Protein AF-A0A531KQ41-F1 (afdb_monomer_lite)

Foldseek 3Di:
DDADPVVLVVLQVQCQVDDPPQKWWKAFPPPRDIAIDGPVDPPGDDAPPCRVVPVGIDINDYCVVVVVPLNVQLVCCVVPVVVCSVVLVVLVVDPPSVVVVVVVCVVVVVDD

Radius of gyration: 18.3 Å; chains: 1; bounding box: 40×27×50 Å

Secondary structure (DSSP, 8-state):
----HHHHHHHHHHHTTSSTTTEEEEEETTT-PEEEEETT-TTSPPPPTTTT-TTTEEEPPPTTTTTTTHHHHHHHHHHH-GGGHHHHHHHTTSSSHHHHHHHHHHHHT---

Structure (mmCIF, N/CA/C/O backbone):
data_AF-A0A531KQ41-F1
#
_entry.id   AF-A0A531KQ41-F1
#
loop_
_atom_site.group_PDB
_atom_site.id
_atom_site.type_symbol
_atom_site.label_atom_id
_atom_site.label_alt_id
_atom_site.label_comp_id
_atom_site.label_asym_id
_atom_site.label_entity_id
_atom_site.label_seq_id
_atom_site.pdbx_PDB_ins_code
_atom_site.Cartn_x
_atom_site.Cartn_y
_atom_site.Cartn_z
_atom_site.occupancy
_atom_site.B_iso_or_equiv
_atom_site.auth_seq_id
_atom_site.auth_comp_id
_atom_site.auth_asym_id
_atom_site.auth_atom_id
_atom_site.pdbx_PDB_model_num
ATOM 1 N N . MET A 1 1 ? -21.306 -6.438 6.475 1.00 71.06 1 MET A N 1
ATOM 2 C CA . MET A 1 1 ? -20.779 -5.075 6.651 1.00 71.06 1 MET A CA 1
ATOM 3 C C . MET A 1 1 ? -20.653 -4.396 5.305 1.00 71.06 1 MET A C 1
ATOM 5 O O . MET A 1 1 ? -20.144 -5.031 4.391 1.00 71.06 1 MET A O 1
ATOM 9 N N . ALA A 1 2 ? -21.099 -3.148 5.188 1.00 84.81 2 ALA A N 1
ATOM 10 C CA . ALA A 1 2 ? -20.737 -2.283 4.071 1.00 84.81 2 ALA A CA 1
ATOM 11 C C . ALA A 1 2 ? -19.758 -1.230 4.599 1.00 84.81 2 ALA A C 1
ATOM 13 O O . ALA A 1 2 ? -20.020 -0.647 5.645 1.00 84.81 2 ALA A O 1
ATOM 14 N N . VAL A 1 3 ? -18.648 -1.025 3.897 1.00 89.44 3 VAL A N 1
ATOM 15 C CA . VAL A 1 3 ? -17.658 0.019 4.192 1.00 89.44 3 VAL A CA 1
ATOM 16 C C . VAL A 1 3 ? -17.568 0.897 2.958 1.00 89.44 3 VAL A C 1
ATOM 18 O O . VAL A 1 3 ? -17.637 0.388 1.833 1.00 89.44 3 VAL A O 1
ATOM 21 N N . ASN A 1 4 ? -17.444 2.208 3.146 1.00 91.06 4 ASN A N 1
ATOM 22 C CA . ASN A 1 4 ? -17.195 3.101 2.029 1.00 91.06 4 ASN A CA 1
ATOM 23 C C . ASN A 1 4 ? -15.786 2.838 1.479 1.00 91.06 4 ASN A C 1
ATOM 25 O O . ASN A 1 4 ? -14.802 2.915 2.208 1.00 91.06 4 ASN A O 1
ATOM 29 N N . PHE A 1 5 ? -15.686 2.519 0.188 1.00 94.50 5 PHE A N 1
ATOM 30 C CA . PHE A 1 5 ? -14.394 2.219 -0.427 1.00 94.50 5 PHE A CA 1
ATOM 31 C C . PHE A 1 5 ? -13.438 3.418 -0.419 1.00 94.50 5 PHE A C 1
ATOM 33 O O . PHE A 1 5 ? -12.247 3.220 -0.227 1.00 94.50 5 PHE A O 1
ATOM 40 N N . SER A 1 6 ? -13.948 4.639 -0.605 1.00 95.94 6 SER A N 1
ATOM 41 C CA . SER A 1 6 ? -13.121 5.850 -0.550 1.00 95.94 6 SER A CA 1
ATOM 42 C C . SER A 1 6 ? -12.506 6.013 0.833 1.00 95.94 6 SER A C 1
ATOM 44 O O . SER A 1 6 ? -11.307 6.185 0.940 1.00 95.94 6 SER A O 1
ATOM 46 N N . GLU A 1 7 ? -13.308 5.857 1.886 1.00 95.75 7 GLU A N 1
ATOM 47 C CA . GLU A 1 7 ? -12.837 5.967 3.271 1.00 95.75 7 GLU A CA 1
ATOM 48 C C . GLU A 1 7 ? -11.810 4.876 3.614 1.00 95.75 7 GLU A C 1
ATOM 50 O O . GLU A 1 7 ? -10.801 5.135 4.262 1.00 95.75 7 GLU A O 1
ATOM 55 N N . LEU A 1 8 ? -12.032 3.651 3.126 1.00 96.06 8 LEU A N 1
ATOM 56 C CA . LEU A 1 8 ? -11.075 2.556 3.277 1.00 96.06 8 LEU A CA 1
ATOM 57 C C . LEU A 1 8 ? -9.761 2.827 2.529 1.00 96.06 8 LEU A C 1
ATOM 59 O O . LEU A 1 8 ? -8.689 2.486 3.027 1.00 96.06 8 LEU A O 1
ATOM 63 N N . LEU A 1 9 ? -9.839 3.418 1.335 1.00 96.25 9 LEU A N 1
ATOM 64 C CA . LEU A 1 9 ? -8.665 3.810 0.562 1.00 96.25 9 LEU A CA 1
ATOM 65 C C . LEU A 1 9 ? -7.899 4.931 1.269 1.00 96.25 9 LEU A C 1
ATOM 67 O O . LEU A 1 9 ? -6.684 4.826 1.399 1.00 96.25 9 LEU A O 1
ATOM 71 N N . ASP A 1 10 ? -8.600 5.934 1.795 1.00 96.12 10 ASP A N 1
ATOM 72 C CA . ASP A 1 10 ? -8.003 7.018 2.575 1.00 96.12 10 ASP A CA 1
ATOM 73 C C . ASP A 1 10 ? -7.261 6.454 3.804 1.00 96.12 10 ASP A C 1
ATOM 75 O O . ASP A 1 10 ? -6.147 6.876 4.112 1.00 96.12 10 ASP A O 1
ATOM 79 N N . ALA A 1 11 ? -7.830 5.439 4.468 1.00 95.81 11 ALA A N 1
ATOM 80 C CA . ALA A 1 11 ? -7.199 4.761 5.604 1.00 95.81 11 ALA A CA 1
ATOM 81 C C . ALA A 1 11 ? -5.922 4.027 5.204 1.00 95.81 11 ALA A C 1
ATOM 83 O O . ALA A 1 11 ? -4.894 4.124 5.876 1.00 95.81 11 ALA A O 1
ATOM 84 N N . PHE A 1 12 ? -5.965 3.332 4.070 1.00 96.12 12 PHE A N 1
ATOM 85 C CA . PHE A 1 12 ? -4.791 2.681 3.511 1.00 96.12 12 PHE A CA 1
ATOM 86 C C . PHE A 1 12 ? -3.699 3.696 3.139 1.00 96.12 12 PHE A C 1
ATOM 88 O O . PHE A 1 12 ? -2.524 3.482 3.443 1.00 96.12 12 PHE A O 1
ATOM 95 N N . GLU A 1 13 ? -4.053 4.814 2.503 1.00 95.44 13 GLU A N 1
ATOM 96 C CA . GLU A 1 13 ? -3.104 5.874 2.150 1.00 95.44 13 GLU A CA 1
ATOM 97 C C . GLU A 1 13 ? -2.487 6.525 3.392 1.00 95.44 13 GLU A C 1
ATOM 99 O O . GLU A 1 13 ? -1.275 6.755 3.427 1.00 95.44 13 GLU A O 1
ATOM 104 N N . PHE A 1 14 ? -3.286 6.737 4.437 1.00 94.81 14 PHE A N 1
ATOM 105 C CA . PHE A 1 14 ? -2.831 7.262 5.718 1.00 94.81 14 PHE A CA 1
ATOM 106 C C . PHE A 1 14 ? -1.801 6.353 6.397 1.00 94.81 14 PHE A C 1
ATOM 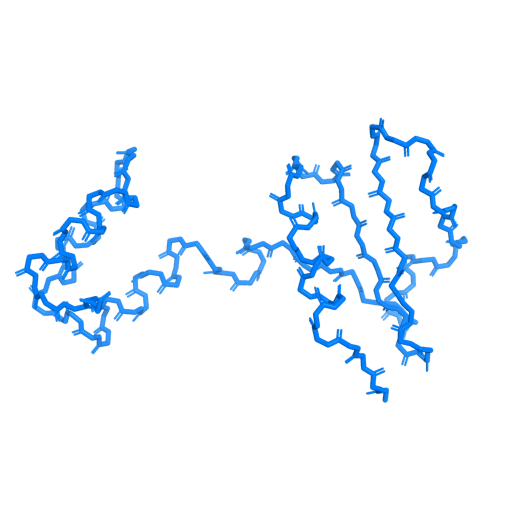108 O O . PHE A 1 14 ? -0.704 6.827 6.710 1.00 94.81 14 PHE A O 1
ATOM 115 N N . VAL A 1 15 ? -2.080 5.050 6.529 1.00 95.00 15 VAL A N 1
ATOM 116 C CA . VAL A 1 15 ? -1.121 4.060 7.065 1.00 95.00 15 VAL A CA 1
ATOM 117 C C . VAL A 1 15 ? 0.190 4.071 6.268 1.00 95.00 15 VAL A C 1
ATOM 119 O O . VAL A 1 15 ? 1.280 3.960 6.822 1.00 95.00 15 VAL A O 1
ATOM 122 N N . ASN A 1 16 ? 0.118 4.281 4.951 1.00 93.56 16 ASN A N 1
ATOM 123 C CA . ASN A 1 16 ? 1.292 4.324 4.074 1.00 93.56 16 ASN A CA 1
ATOM 124 C C . ASN A 1 16 ? 2.044 5.665 4.047 1.00 93.56 16 ASN A C 1
ATOM 126 O O . ASN A 1 16 ? 3.095 5.743 3.394 1.00 93.56 16 ASN A O 1
ATOM 130 N N . SER A 1 17 ? 1.508 6.705 4.691 1.00 92.50 17 SER A N 1
ATOM 131 C CA . SER A 1 17 ? 2.091 8.052 4.717 1.00 92.50 17 SER A CA 1
ATOM 132 C C . SER A 1 17 ? 3.130 8.253 5.826 1.00 92.50 17 SER A C 1
ATOM 134 O O . SER A 1 17 ? 3.929 9.186 5.734 1.00 92.50 17 SER A O 1
ATOM 136 N N . GLY A 1 18 ? 3.154 7.366 6.826 1.00 88.56 18 GLY A N 1
ATOM 137 C CA . GLY A 1 18 ? 4.112 7.367 7.933 1.00 88.56 18 GLY A CA 1
ATOM 138 C C . GLY A 1 18 ? 5.149 6.243 7.849 1.00 88.56 18 GLY A C 1
ATOM 139 O O . GLY A 1 18 ? 5.142 5.404 6.941 1.00 88.56 18 GLY A O 1
ATOM 140 N N . GLY A 1 19 ? 6.069 6.236 8.812 1.00 86.44 19 GLY A N 1
ATOM 141 C CA . GLY A 1 19 ? 6.908 5.084 9.128 1.00 86.44 19 GLY A CA 1
ATOM 142 C C . GLY A 1 19 ? 6.105 3.915 9.712 1.00 86.44 19 GLY A C 1
ATOM 143 O O . GLY A 1 19 ? 4.907 4.007 9.964 1.00 86.44 19 GLY A O 1
ATOM 144 N N . ALA A 1 20 ? 6.771 2.776 9.914 1.00 83.25 20 ALA A N 1
ATOM 145 C CA . ALA A 1 20 ? 6.117 1.591 10.468 1.00 83.25 20 ALA A CA 1
ATOM 146 C C . ALA A 1 20 ? 5.628 1.866 11.901 1.00 83.25 20 ALA A C 1
ATOM 148 O O . ALA A 1 20 ? 6.458 2.143 12.762 1.00 83.25 20 ALA A O 1
ATOM 149 N N . GLY A 1 21 ? 4.316 1.756 12.129 1.00 83.06 21 GLY A N 1
ATOM 150 C CA . GLY A 1 21 ? 3.678 2.032 13.422 1.00 83.06 21 GLY A CA 1
ATOM 151 C C . GLY A 1 21 ? 3.381 3.512 13.691 1.00 83.06 21 GLY A C 1
ATOM 152 O O . GLY A 1 21 ? 2.700 3.810 14.658 1.00 83.06 21 GLY A O 1
ATOM 153 N N . GLU A 1 22 ? 3.829 4.440 12.837 1.00 91.19 22 GLU A N 1
ATOM 154 C CA . GLU A 1 22 ? 3.614 5.878 13.071 1.00 91.19 22 GLU A CA 1
ATOM 155 C C . GLU A 1 22 ? 2.172 6.314 12.780 1.00 91.19 22 GLU A C 1
ATOM 157 O O . GLU A 1 22 ? 1.662 7.240 13.406 1.00 91.19 22 GLU A O 1
ATOM 162 N N . ASN A 1 23 ? 1.533 5.665 11.802 1.00 93.44 23 ASN A N 1
ATOM 163 C CA . ASN A 1 23 ? 0.145 5.883 11.418 1.00 93.44 23 ASN A CA 1
ATOM 164 C C . ASN A 1 23 ? -0.552 4.529 11.316 1.00 93.44 23 ASN A C 1
ATOM 166 O O . ASN A 1 23 ? -0.124 3.658 10.555 1.00 93.44 23 ASN A O 1
ATOM 170 N N . GLU A 1 24 ? -1.649 4.375 12.044 1.00 93.50 24 GLU A N 1
ATOM 171 C CA . GLU A 1 24 ? -2.404 3.132 12.131 1.00 93.50 24 GLU A CA 1
ATOM 172 C C . GLU A 1 24 ? -3.890 3.398 11.907 1.00 93.50 24 GLU A C 1
ATOM 174 O O . GLU A 1 24 ? -4.423 4.452 12.262 1.00 93.50 24 GLU A O 1
ATOM 179 N N . ALA A 1 25 ? -4.580 2.429 11.315 1.00 94.62 25 ALA A N 1
ATOM 180 C CA . ALA A 1 25 ? -6.023 2.480 11.171 1.00 94.62 25 ALA A CA 1
ATOM 181 C C . ALA A 1 25 ? -6.634 1.099 11.402 1.00 94.62 25 ALA A C 1
ATOM 183 O O . ALA A 1 25 ? -6.031 0.079 11.070 1.00 94.62 25 ALA A O 1
ATOM 184 N N . TYR A 1 26 ? -7.849 1.069 11.946 1.00 95.12 26 TYR A N 1
ATOM 185 C CA . TYR A 1 26 ? -8.529 -0.159 12.350 1.00 95.12 26 TYR A CA 1
ATOM 186 C C . TYR A 1 26 ? -9.987 -0.136 11.900 1.00 95.12 26 TYR A C 1
ATOM 188 O O . TYR A 1 26 ? -10.754 0.743 12.283 1.00 95.12 26 TYR A O 1
ATOM 196 N N . LEU A 1 27 ? -10.389 -1.118 11.099 1.00 95.00 27 LEU A N 1
ATOM 197 C CA . LEU A 1 27 ? -11.762 -1.292 10.642 1.00 95.00 27 LEU A CA 1
ATOM 198 C C . LEU A 1 27 ? -12.543 -2.181 11.614 1.00 95.00 27 LEU A C 1
ATOM 200 O O . LEU A 1 27 ? -12.273 -3.378 11.715 1.00 95.00 27 LEU A O 1
ATOM 204 N N . CYS A 1 28 ? -13.576 -1.634 12.250 1.00 93.50 28 CYS A N 1
ATOM 205 C CA . CYS A 1 28 ? -14.536 -2.422 13.017 1.00 93.50 28 CYS A CA 1
ATOM 206 C C . CYS A 1 28 ? -15.356 -3.321 12.087 1.00 93.50 28 CYS A C 1
ATOM 208 O O . CYS A 1 28 ? -15.964 -2.813 11.149 1.00 93.50 28 CYS A O 1
ATOM 210 N N . LYS A 1 29 ? -15.432 -4.626 12.385 1.00 91.50 29 LYS A N 1
ATOM 211 C CA . LYS A 1 29 ? -16.129 -5.685 11.618 1.00 91.50 29 LYS A CA 1
ATOM 212 C C . LYS A 1 29 ? -17.622 -5.801 11.909 1.00 91.50 29 LYS A C 1
ATOM 214 O O . LYS A 1 29 ? -18.323 -6.513 11.185 1.00 91.50 29 LYS A O 1
ATOM 219 N N . GLU A 1 30 ? -18.124 -5.080 12.908 1.00 91.06 30 GLU A N 1
ATOM 220 C CA . GLU A 1 30 ? -19.560 -4.967 13.192 1.00 91.06 30 GLU A CA 1
ATOM 221 C C . GLU A 1 30 ? -20.183 -3.710 12.571 1.00 91.06 30 GLU A C 1
ATOM 223 O O . GLU A 1 30 ? -21.203 -3.798 11.884 1.00 91.06 30 GLU A O 1
ATOM 228 N N . THR A 1 31 ? -19.543 -2.551 12.757 1.00 91.12 31 THR A N 1
ATOM 229 C CA . THR A 1 31 ? -20.116 -1.239 12.404 1.00 91.12 31 THR A CA 1
ATOM 230 C C . THR A 1 31 ? -19.644 -0.681 11.065 1.00 91.12 31 THR A C 1
ATOM 232 O O . THR A 1 31 ? -20.404 0.016 10.398 1.00 91.12 31 THR A O 1
ATOM 235 N N . GLY A 1 32 ? -18.417 -0.998 10.649 1.00 91.62 32 GLY A N 1
ATOM 236 C CA . GLY A 1 32 ? -17.794 -0.485 9.430 1.00 91.62 32 GLY A CA 1
ATOM 237 C C . GLY A 1 32 ? -17.066 0.830 9.660 1.00 91.62 32 GLY A C 1
ATOM 238 O O . GLY A 1 32 ? -16.519 1.383 8.713 1.00 91.62 32 GLY A O 1
ATOM 239 N N . LYS A 1 33 ? -17.052 1.312 10.911 1.00 92.38 33 LYS A N 1
ATOM 240 C CA . LYS A 1 33 ? -16.276 2.471 11.336 1.00 92.38 33 LYS A CA 1
ATOM 241 C C . LYS A 1 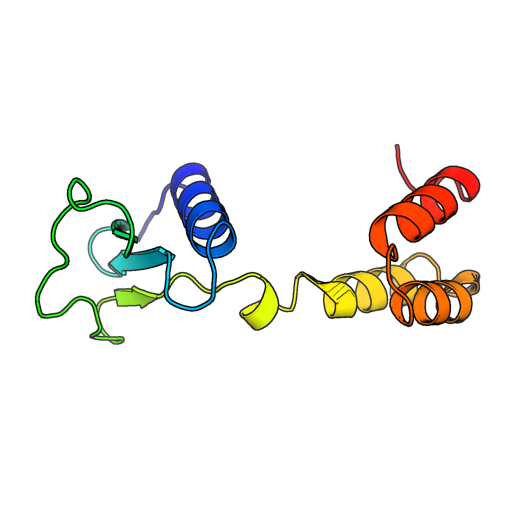33 ? -14.783 2.164 11.233 1.00 92.38 33 LYS A C 1
ATOM 243 O O . LYS A 1 33 ? -14.352 1.077 11.626 1.00 92.38 33 LYS A O 1
ATOM 248 N N . ILE A 1 34 ? -14.019 3.141 10.755 1.00 94.12 34 ILE A N 1
ATOM 249 C CA . ILE A 1 34 ? -12.559 3.120 10.780 1.00 94.12 34 ILE A CA 1
ATOM 250 C C . ILE A 1 34 ? -12.080 4.031 11.911 1.00 94.12 34 ILE A C 1
ATOM 252 O O . ILE A 1 34 ? -12.479 5.193 11.989 1.00 94.12 34 ILE A O 1
ATOM 256 N N . TYR A 1 35 ? -11.251 3.485 12.794 1.00 93.50 35 TYR A N 1
ATOM 257 C CA . TYR A 1 35 ? -10.518 4.227 13.813 1.00 93.50 35 TYR A CA 1
ATOM 258 C C . TYR A 1 35 ? -9.126 4.568 13.292 1.00 93.50 35 TYR A C 1
ATOM 260 O O . TYR A 1 35 ? -8.549 3.782 12.543 1.00 93.50 35 TYR A O 1
ATOM 268 N N . TRP A 1 36 ? -8.598 5.719 13.693 1.00 93.00 36 TRP A N 1
ATOM 269 C CA . TRP A 1 36 ? -7.368 6.294 13.155 1.00 93.00 36 TRP A CA 1
ATOM 270 C C . TRP A 1 36 ? -6.458 6.686 14.307 1.00 93.00 36 TRP A C 1
ATOM 272 O O . TRP A 1 36 ? -6.924 7.273 15.280 1.00 93.00 36 TRP A O 1
ATOM 282 N N . HIS A 1 37 ? -5.172 6.400 14.179 1.00 91.62 37 HIS A N 1
ATOM 283 C CA . HIS A 1 37 ? -4.168 6.742 15.172 1.00 91.62 37 HIS A CA 1
ATOM 284 C C . HIS A 1 37 ? -2.902 7.258 14.494 1.00 91.62 37 HIS A C 1
ATOM 286 O O . HIS A 1 37 ? -2.484 6.739 13.459 1.00 91.62 37 HIS A O 1
ATOM 292 N N . SER A 1 38 ? -2.305 8.299 15.071 1.00 90.50 38 SER A N 1
ATOM 293 C CA . SER A 1 38 ? -1.022 8.846 14.645 1.00 90.50 38 SER A CA 1
ATOM 294 C C . SER A 1 38 ? -0.168 9.127 15.870 1.00 90.50 38 SER A C 1
ATOM 296 O O . SER A 1 38 ? -0.637 9.780 16.799 1.00 90.50 38 SER A O 1
ATOM 298 N N . GLU A 1 39 ? 1.103 8.735 15.834 1.00 87.94 39 GLU A N 1
ATOM 299 C CA . GLU A 1 39 ? 2.075 9.097 16.875 1.00 87.94 39 GLU A CA 1
ATOM 300 C C . GLU A 1 39 ? 2.378 10.609 16.904 1.00 87.94 39 GLU A C 1
ATOM 302 O O . GLU A 1 39 ? 2.927 11.123 17.878 1.00 87.94 39 GLU A O 1
ATOM 307 N N . TRP A 1 40 ? 2.047 11.335 15.830 1.00 84.69 40 TRP A N 1
ATOM 308 C CA . TRP A 1 40 ? 2.420 12.741 15.645 1.00 84.69 40 TRP A CA 1
ATOM 309 C C . TRP A 1 40 ? 1.277 13.732 15.886 1.00 84.69 40 TRP A C 1
ATOM 311 O O . TRP A 1 40 ? 1.518 14.943 15.901 1.00 84.69 40 TRP A O 1
ATOM 321 N N . VAL A 1 41 ? 0.038 13.252 16.021 1.00 81.94 41 VAL A N 1
ATOM 322 C CA . VAL A 1 41 ? -1.162 14.093 16.110 1.00 81.94 41 VAL A CA 1
ATOM 323 C C . VAL A 1 41 ? -2.052 13.598 17.243 1.00 81.94 41 VAL A C 1
ATOM 325 O O . VAL A 1 41 ? -2.743 12.600 17.092 1.00 81.94 41 VAL A O 1
ATOM 328 N N . ASP A 1 42 ? -2.096 14.354 18.339 1.00 71.94 42 ASP A N 1
ATOM 329 C CA . ASP A 1 42 ? -2.936 14.045 19.509 1.00 71.94 42 ASP A CA 1
ATOM 330 C C . ASP A 1 42 ? -4.439 14.334 19.288 1.00 71.94 42 ASP A C 1
ATOM 332 O O . ASP A 1 42 ? -5.263 13.994 20.130 1.00 71.94 42 ASP A O 1
ATOM 336 N N . ASP A 1 43 ? -4.810 14.987 18.179 1.00 68.56 43 ASP A N 1
ATOM 337 C CA . ASP A 1 43 ? -6.198 15.372 17.844 1.00 68.56 43 ASP A CA 1
ATOM 338 C C . ASP A 1 43 ? -6.924 14.316 16.982 1.00 68.56 43 ASP A C 1
ATOM 340 O O . ASP A 1 43 ? -7.930 14.597 16.328 1.00 68.56 43 ASP A O 1
ATOM 344 N N . VAL A 1 44 ? -6.390 13.093 16.929 1.00 72.50 44 VAL A N 1
ATOM 345 C CA . VAL A 1 44 ? -7.096 11.929 16.373 1.00 72.50 44 VAL A CA 1
ATOM 346 C C . VAL A 1 44 ? -7.992 11.301 17.442 1.00 72.50 44 VAL A C 1
ATOM 348 O O . VAL A 1 44 ? -7.733 11.420 18.637 1.00 72.50 44 VAL A O 1
ATOM 351 N N . GLU A 1 45 ? -9.085 10.659 17.021 1.00 72.88 45 GLU A N 1
ATOM 352 C CA . GLU A 1 45 ? -10.023 10.014 17.947 1.00 72.88 45 GLU A CA 1
ATOM 353 C C . GLU A 1 45 ? -9.297 8.950 18.789 1.00 72.88 45 GLU A C 1
ATOM 355 O O . GLU A 1 45 ? -8.593 8.103 18.242 1.00 72.88 45 GLU A O 1
ATOM 360 N N . GLU A 1 46 ? -9.470 8.993 20.114 1.00 76.69 46 GLU A N 1
ATOM 361 C CA . GLU A 1 46 ? -8.861 8.015 21.019 1.00 76.69 46 GLU A CA 1
ATOM 362 C C . GLU A 1 46 ? -9.330 6.602 20.647 1.00 76.69 46 GLU A C 1
ATOM 364 O O . GLU A 1 46 ? -10.531 6.348 20.474 1.00 76.69 46 GLU A O 1
ATOM 369 N N . LEU A 1 47 ? -8.374 5.686 20.482 1.00 85.00 47 LEU A N 1
ATOM 370 C CA . LEU A 1 47 ? -8.694 4.311 20.132 1.00 85.00 47 LEU A CA 1
ATOM 371 C C . LEU A 1 47 ? -9.418 3.629 21.305 1.00 85.00 47 LEU A C 1
ATOM 373 O O . LEU A 1 47 ? -9.018 3.803 22.456 1.00 85.00 47 LEU A O 1
ATOM 377 N N . PRO A 1 48 ? -10.455 2.818 21.040 1.00 84.38 48 PRO A N 1
ATOM 378 C CA . PRO A 1 48 ? -11.045 1.962 22.062 1.00 84.38 48 PRO A CA 1
ATOM 379 C C . PRO A 1 48 ? -10.011 1.009 22.677 1.00 84.38 48 PRO A C 1
ATOM 381 O O . PRO A 1 48 ? -9.135 0.510 21.972 1.00 84.38 48 PRO A O 1
ATOM 384 N N . ASP A 1 49 ? -10.176 0.658 23.955 1.00 83.75 49 ASP A N 1
ATOM 385 C CA . ASP A 1 49 ? -9.304 -0.311 24.647 1.00 83.75 49 ASP A CA 1
ATOM 386 C C . ASP A 1 49 ? -9.231 -1.683 23.939 1.00 83.75 49 ASP A C 1
ATOM 388 O O . ASP A 1 49 ? -8.275 -2.435 24.116 1.00 83.75 49 ASP A O 1
ATOM 392 N N . ASP A 1 50 ? -10.253 -2.035 23.152 1.00 85.19 50 ASP A N 1
ATOM 393 C CA . ASP A 1 50 ? -10.365 -3.289 22.403 1.00 85.19 50 ASP A CA 1
ATOM 394 C C . ASP A 1 50 ? -10.041 -3.147 20.906 1.00 85.19 50 ASP A C 1
ATOM 396 O O . ASP A 1 50 ? -10.349 -4.042 20.115 1.00 85.19 50 ASP A O 1
ATOM 400 N N . VAL A 1 51 ? -9.409 -2.047 20.488 1.00 85.69 51 VAL A N 1
ATOM 401 C CA . VAL A 1 51 ? -9.073 -1.793 19.077 1.00 85.69 51 VAL A CA 1
ATOM 402 C C . VAL A 1 51 ? -8.192 -2.894 18.464 1.00 85.69 51 VAL A C 1
ATOM 404 O O . VAL A 1 51 ? -8.369 -3.248 17.299 1.00 85.69 51 VAL A O 1
ATOM 407 N N . GLU A 1 52 ? -7.313 -3.503 19.263 1.00 82.56 52 GLU A N 1
ATOM 408 C CA . GLU A 1 52 ? -6.413 -4.585 18.841 1.00 82.56 52 GLU A CA 1
ATOM 409 C C . GLU A 1 52 ? -7.082 -5.975 18.827 1.00 82.56 52 GLU A C 1
ATOM 411 O O . GLU A 1 52 ? -6.467 -6.963 18.413 1.00 82.56 52 GLU A O 1
ATOM 416 N N . ASP A 1 53 ? -8.346 -6.094 19.251 1.00 91.50 53 ASP A N 1
ATOM 417 C CA . ASP A 1 53 ? -9.080 -7.358 19.181 1.00 91.50 53 ASP A CA 1
ATOM 418 C C . ASP A 1 53 ? -9.366 -7.739 17.719 1.00 91.50 53 ASP A C 1
ATOM 420 O O . ASP A 1 53 ? -10.326 -7.276 17.101 1.00 91.50 53 ASP A O 1
ATOM 424 N N . SER A 1 54 ? -8.548 -8.642 17.173 1.00 87.56 54 SER A N 1
ATOM 425 C CA . SER A 1 54 ? -8.671 -9.155 15.800 1.00 87.56 54 SER A CA 1
ATOM 426 C C . SER A 1 54 ? -10.003 -9.868 15.488 1.00 87.56 54 SER A C 1
ATOM 428 O O . SER A 1 54 ? -10.372 -10.038 14.316 1.00 87.56 54 SER A O 1
ATOM 430 N N . GLU A 1 55 ? -10.767 -10.294 16.504 1.00 90.69 55 GLU A N 1
ATOM 431 C CA . GLU A 1 55 ? -12.111 -10.827 16.277 1.00 90.69 55 GLU A CA 1
ATOM 432 C C . GLU A 1 55 ? -13.085 -9.709 15.887 1.00 90.69 55 GLU A C 1
ATOM 434 O O . GLU A 1 55 ? -13.941 -9.928 15.018 1.00 90.69 55 GLU A O 1
ATOM 439 N N . ARG A 1 56 ? -12.902 -8.509 16.453 1.00 91.25 56 ARG A N 1
ATOM 440 C CA . ARG A 1 56 ? -13.762 -7.328 16.282 1.00 91.25 56 ARG A CA 1
ATOM 441 C C . ARG A 1 56 ? -13.260 -6.345 15.240 1.00 91.25 56 ARG A C 1
ATOM 443 O O . ARG A 1 56 ? -14.079 -5.738 14.551 1.00 91.25 56 ARG A O 1
ATOM 450 N N . ASN A 1 57 ? -11.950 -6.214 15.091 1.00 93.88 57 ASN A N 1
ATOM 451 C CA . ASN A 1 57 ? -11.310 -5.197 14.273 1.00 93.88 57 ASN A CA 1
ATOM 452 C C . ASN A 1 57 ? -10.323 -5.821 13.282 1.00 93.88 57 ASN A C 1
ATOM 454 O O . ASN A 1 57 ? -9.796 -6.914 13.483 1.00 93.88 57 ASN A O 1
ATOM 458 N N . ILE A 1 58 ? -10.096 -5.126 12.173 1.00 93.94 58 ILE A N 1
ATOM 459 C CA . ILE A 1 58 ? -9.081 -5.463 11.176 1.00 93.94 58 ILE A CA 1
ATOM 460 C C . ILE A 1 58 ? -8.126 -4.282 11.114 1.00 93.94 58 ILE A C 1
ATOM 462 O O . ILE A 1 58 ? -8.543 -3.191 10.730 1.00 93.94 58 ILE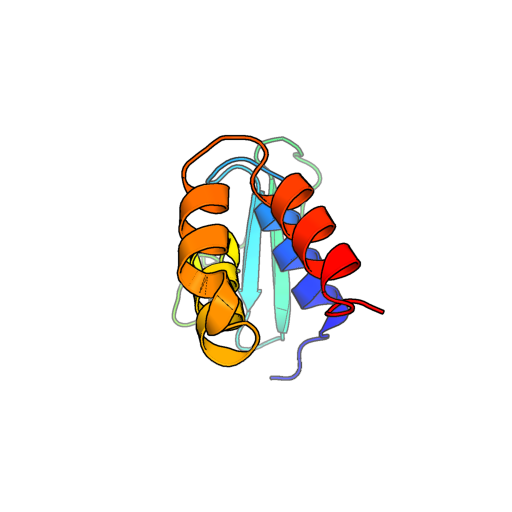 A O 1
ATOM 466 N N . ALA A 1 59 ? -6.860 -4.497 11.466 1.00 94.88 59 ALA A N 1
ATOM 467 C CA . ALA A 1 59 ? -5.822 -3.512 11.197 1.00 94.88 59 ALA A CA 1
ATOM 468 C C . ALA A 1 59 ? -5.717 -3.294 9.681 1.00 94.88 59 ALA A C 1
ATOM 470 O O . ALA A 1 59 ? -5.679 -4.256 8.907 1.00 94.88 59 ALA A O 1
ATOM 471 N N . ILE A 1 60 ? -5.717 -2.035 9.252 1.00 95.25 60 ILE A N 1
ATOM 472 C CA . ILE A 1 60 ? -5.540 -1.687 7.848 1.00 95.25 60 ILE A CA 1
ATOM 473 C C . ILE A 1 60 ? -4.082 -1.977 7.479 1.00 95.25 60 ILE A C 1
ATOM 475 O O . ILE A 1 60 ? -3.182 -1.372 8.061 1.00 95.25 60 ILE A O 1
ATOM 479 N N . PRO A 1 61 ? -3.835 -2.899 6.532 1.00 94.62 61 PRO A N 1
ATOM 480 C CA . PRO A 1 61 ? -2.483 -3.311 6.199 1.00 94.62 61 PRO A CA 1
ATOM 481 C C . PRO A 1 61 ? -1.762 -2.212 5.426 1.00 94.62 61 PRO A C 1
ATOM 483 O O . PRO A 1 61 ? -2.375 -1.443 4.680 1.00 94.62 61 PRO A O 1
ATOM 486 N N . ASP A 1 62 ? -0.438 -2.196 5.509 1.00 93.25 62 ASP A N 1
ATOM 487 C CA . ASP A 1 62 ? 0.361 -1.333 4.649 1.00 93.25 62 ASP A CA 1
ATOM 488 C C . ASP A 1 62 ? 0.602 -1.945 3.249 1.00 93.25 62 ASP A C 1
ATOM 490 O O . ASP A 1 62 ? 0.275 -3.099 2.943 1.00 93.25 62 ASP A O 1
ATOM 494 N N . LYS A 1 63 ? 1.206 -1.168 2.338 1.00 90.50 63 LYS A N 1
ATOM 495 C CA . LYS A 1 63 ? 1.495 -1.625 0.963 1.00 90.50 63 LYS A CA 1
ATOM 496 C C . LYS A 1 63 ? 2.470 -2.802 0.878 1.00 90.50 63 LYS A C 1
ATOM 498 O O . LYS A 1 63 ? 2.582 -3.407 -0.187 1.00 90.50 63 LYS A O 1
ATOM 503 N N . ARG A 1 64 ? 3.249 -3.072 1.926 1.00 88.56 64 ARG A N 1
ATOM 504 C CA . ARG A 1 64 ? 4.227 -4.167 1.989 1.00 88.56 64 ARG A CA 1
ATOM 505 C C . ARG A 1 64 ? 3.513 -5.468 2.324 1.00 88.56 64 ARG A C 1
ATOM 507 O O . ARG A 1 64 ? 3.779 -6.460 1.659 1.00 88.56 64 ARG A O 1
ATOM 514 N N . GLU A 1 65 ? 2.588 -5.439 3.279 1.00 90.94 65 GLU A N 1
ATOM 515 C CA . GLU A 1 65 ? 1.753 -6.591 3.648 1.00 90.94 65 GLU A CA 1
ATOM 516 C C . GLU A 1 65 ? 0.852 -7.055 2.499 1.00 90.94 65 GLU A C 1
ATOM 518 O O . GLU A 1 65 ? 0.597 -8.247 2.348 1.00 90.94 65 GLU A O 1
ATOM 523 N N . LEU A 1 66 ? 0.416 -6.121 1.648 1.00 90.44 66 LEU A N 1
ATOM 524 C CA . LEU A 1 66 ? -0.351 -6.422 0.437 1.00 90.44 66 LEU A CA 1
ATOM 525 C C . LEU A 1 66 ? 0.515 -6.693 -0.806 1.00 90.44 66 LEU A C 1
ATOM 527 O O . LEU A 1 66 ? -0.018 -6.813 -1.910 1.00 90.44 66 LEU A O 1
ATOM 531 N N . ASP A 1 67 ? 1.844 -6.754 -0.669 1.00 90.56 67 ASP A N 1
ATOM 532 C CA . ASP A 1 67 ? 2.783 -6.971 -1.779 1.00 90.56 67 ASP A CA 1
ATOM 533 C C . ASP A 1 67 ? 2.697 -5.922 -2.921 1.00 90.56 67 ASP A C 1
ATOM 535 O O . ASP A 1 67 ? 3.221 -6.123 -4.024 1.00 90.56 67 ASP A O 1
ATOM 539 N N . LEU A 1 68 ? 2.128 -4.738 -2.657 1.00 88.25 68 LEU A N 1
ATOM 540 C CA . LEU A 1 68 ? 1.831 -3.670 -3.632 1.00 88.25 68 LEU A CA 1
ATOM 541 C C . LEU A 1 68 ? 3.050 -2.813 -4.024 1.00 88.25 68 LEU A C 1
ATOM 543 O O . LEU A 1 68 ? 2.921 -1.684 -4.489 1.00 88.25 68 LEU A O 1
ATOM 547 N N . SER A 1 69 ? 4.257 -3.338 -3.830 1.00 89.06 69 SER A N 1
ATOM 548 C CA . SER A 1 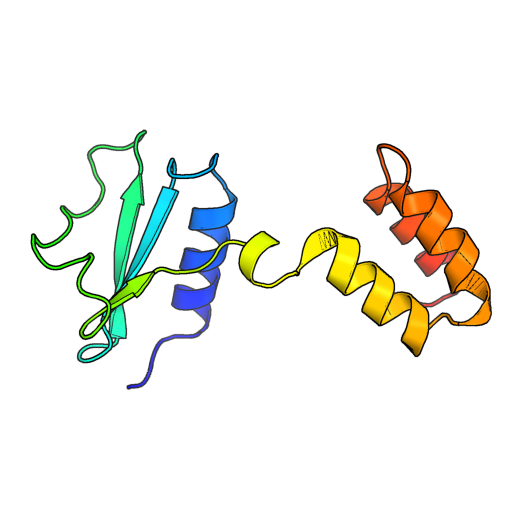69 ? 5.518 -2.678 -4.187 1.00 89.06 69 SER A CA 1
ATOM 549 C C . SER A 1 69 ? 6.205 -3.413 -5.348 1.00 89.06 69 SER A C 1
ATOM 551 O O . SER A 1 69 ? 5.596 -3.720 -6.373 1.00 89.06 69 SER A O 1
ATOM 553 N N . LYS A 1 70 ? 7.496 -3.741 -5.206 1.00 92.25 70 LYS A N 1
ATOM 554 C CA . LYS A 1 70 ? 8.258 -4.519 -6.191 1.00 92.25 70 LYS A CA 1
ATOM 555 C C . LYS A 1 70 ? 7.592 -5.855 -6.579 1.00 92.25 70 LYS A C 1
ATOM 557 O O . LYS A 1 70 ? 7.640 -6.166 -7.770 1.00 92.25 70 LYS A O 1
ATOM 562 N N . PRO A 1 71 ? 7.002 -6.651 -5.660 1.00 93.81 71 PRO A N 1
ATOM 563 C CA . PRO A 1 71 ? 6.362 -7.912 -6.038 1.00 93.81 71 PRO A CA 1
ATOM 564 C C . PRO A 1 71 ? 5.236 -7.721 -7.059 1.00 93.81 71 PRO A C 1
ATOM 566 O O . PRO A 1 71 ? 5.252 -8.390 -8.094 1.00 93.81 71 PRO A O 1
ATOM 569 N N . LEU A 1 72 ? 4.341 -6.751 -6.834 1.00 93.88 72 LEU A N 1
ATOM 570 C CA . LEU A 1 72 ? 3.286 -6.388 -7.781 1.00 93.88 72 LEU A CA 1
ATOM 571 C C . LEU A 1 72 ? 3.848 -6.009 -9.156 1.00 93.88 72 LEU A C 1
ATOM 573 O O . LEU A 1 72 ? 3.384 -6.523 -10.174 1.00 93.88 72 LEU A O 1
ATOM 577 N N . VAL A 1 73 ? 4.890 -5.172 -9.202 1.00 93.62 73 VAL A N 1
ATOM 578 C CA . VAL A 1 73 ? 5.499 -4.761 -10.477 1.00 93.62 73 VAL A CA 1
ATOM 579 C C . VAL A 1 73 ? 6.088 -5.950 -11.239 1.00 93.62 73 VAL A C 1
ATOM 581 O O . VAL A 1 73 ? 5.909 -6.066 -12.451 1.00 93.62 73 VAL A O 1
ATOM 584 N N . LEU A 1 74 ? 6.765 -6.868 -10.545 1.00 94.81 74 LEU A N 1
ATOM 585 C CA . LEU A 1 74 ? 7.312 -8.070 -11.177 1.00 94.81 74 LEU A CA 1
ATOM 586 C C . LEU A 1 74 ? 6.202 -9.014 -11.654 1.00 94.81 74 LEU A C 1
ATOM 588 O O . LEU A 1 74 ? 6.322 -9.596 -12.732 1.00 94.81 74 LEU A O 1
ATOM 592 N N . ALA A 1 75 ? 5.116 -9.158 -10.892 1.00 94.31 75 ALA A N 1
ATOM 593 C CA . ALA A 1 75 ? 3.964 -9.949 -11.311 1.00 94.31 75 ALA A CA 1
ATOM 594 C C . ALA A 1 75 ? 3.315 -9.369 -12.579 1.00 94.31 75 ALA A C 1
ATOM 596 O O . ALA A 1 75 ? 3.083 -10.119 -13.530 1.00 94.31 75 ALA A O 1
ATOM 597 N N . PHE A 1 76 ? 3.113 -8.048 -12.621 1.00 92.56 76 PHE A N 1
ATOM 598 C CA . PHE A 1 76 ? 2.615 -7.327 -13.792 1.00 92.56 76 PHE A CA 1
ATOM 599 C C . PHE A 1 76 ? 3.527 -7.529 -15.007 1.00 92.56 76 PHE A C 1
ATOM 601 O O . PHE A 1 76 ? 3.070 -7.984 -16.054 1.00 92.56 76 PHE A O 1
ATOM 608 N N . ALA A 1 77 ? 4.829 -7.265 -14.864 1.00 94.31 77 ALA A N 1
ATOM 609 C CA . ALA A 1 77 ? 5.781 -7.376 -15.967 1.00 94.31 77 ALA A CA 1
ATOM 610 C C . ALA A 1 77 ? 5.875 -8.805 -16.511 1.00 94.31 77 ALA A C 1
ATOM 612 O O . ALA A 1 77 ? 5.929 -9.001 -17.718 1.00 94.31 77 ALA A O 1
ATOM 613 N N . ARG A 1 78 ? 5.828 -9.821 -15.643 1.00 94.81 78 ARG A N 1
ATOM 614 C CA . ARG A 1 78 ? 5.823 -11.224 -16.076 1.00 94.81 78 ARG A CA 1
ATOM 615 C C . ARG A 1 78 ? 4.615 -11.560 -16.954 1.00 94.81 78 ARG A C 1
ATOM 617 O O . ARG A 1 78 ? 4.740 -12.399 -17.839 1.00 94.81 78 ARG A O 1
ATOM 624 N N . HIS A 1 79 ? 3.457 -10.959 -16.683 1.00 93.56 79 HIS A N 1
ATOM 625 C CA . HIS A 1 79 ? 2.227 -11.250 -17.416 1.00 93.56 79 HIS A CA 1
ATOM 626 C C . HIS A 1 79 ? 2.077 -10.404 -18.688 1.00 93.56 79 HIS A C 1
ATOM 628 O O . HIS A 1 79 ? 1.699 -10.936 -19.727 1.00 93.56 79 HIS A O 1
ATOM 634 N N . HIS A 1 80 ? 2.398 -9.110 -18.617 1.00 91.00 80 HIS A N 1
ATOM 635 C CA . HIS A 1 80 ? 2.113 -8.146 -19.686 1.00 91.00 80 HIS A CA 1
ATOM 636 C C . HIS A 1 80 ? 3.337 -7.727 -20.503 1.00 91.00 80 HIS A C 1
ATOM 638 O O . HIS A 1 80 ? 3.185 -7.248 -21.621 1.00 91.00 80 HIS A O 1
ATOM 644 N N . LEU A 1 81 ? 4.545 -7.907 -19.966 1.00 92.69 81 LEU A N 1
ATOM 645 C CA . LEU A 1 81 ? 5.809 -7.514 -20.594 1.00 92.69 81 LEU A CA 1
ATOM 646 C C . LEU A 1 81 ? 6.830 -8.665 -20.542 1.00 92.69 81 LEU A C 1
ATOM 648 O O . LEU A 1 81 ? 7.954 -8.459 -20.074 1.00 92.69 81 LEU A O 1
ATOM 652 N N . PRO A 1 82 ? 6.467 -9.892 -20.970 1.00 94.62 82 PRO A N 1
ATOM 653 C CA . PRO A 1 82 ? 7.325 -11.062 -20.789 1.00 94.62 82 PRO A CA 1
ATOM 654 C C . PRO A 1 82 ? 8.703 -10.885 -21.445 1.00 94.62 82 PRO A C 1
ATOM 656 O O . PRO A 1 82 ? 9.708 -11.268 -20.850 1.00 94.62 82 PRO A O 1
ATOM 659 N N . ASP A 1 83 ? 8.760 -10.220 -22.603 1.00 95.44 83 ASP A N 1
ATOM 660 C CA . ASP A 1 83 ? 10.003 -9.949 -23.337 1.00 95.44 83 ASP A CA 1
ATOM 661 C C . ASP A 1 83 ? 10.923 -8.938 -22.624 1.00 95.44 83 ASP A C 1
ATOM 663 O O . ASP A 1 83 ? 12.135 -8.935 -22.838 1.00 95.44 83 ASP A O 1
ATOM 667 N N . ASP A 1 84 ? 10.368 -8.096 -21.746 1.00 95.88 84 ASP A N 1
ATOM 668 C CA . ASP A 1 84 ? 11.108 -7.115 -20.945 1.00 95.88 84 ASP A CA 1
ATOM 669 C C . ASP A 1 84 ? 11.266 -7.536 -19.479 1.00 95.88 84 ASP A C 1
ATOM 671 O O . ASP A 1 84 ? 11.823 -6.784 -18.676 1.00 95.88 84 ASP A O 1
ATOM 675 N N . PHE A 1 85 ? 10.808 -8.726 -19.084 1.00 96.25 85 PHE A N 1
ATOM 676 C CA . PHE A 1 85 ? 10.773 -9.111 -17.673 1.00 96.25 85 PHE A CA 1
ATOM 677 C C . PHE A 1 85 ? 12.157 -9.049 -17.002 1.00 96.25 85 PHE A C 1
ATOM 679 O O . PHE A 1 85 ? 12.296 -8.506 -15.901 1.00 96.25 85 PHE A O 1
ATOM 686 N N . ASP A 1 86 ? 13.204 -9.526 -17.681 1.00 97.25 86 ASP A N 1
ATOM 687 C CA . ASP A 1 86 ? 14.580 -9.449 -17.174 1.00 97.25 86 ASP A CA 1
ATOM 688 C C . ASP A 1 86 ? 15.064 -7.997 -17.022 1.00 97.25 86 ASP A C 1
ATOM 690 O O . ASP A 1 86 ? 15.733 -7.669 -16.036 1.00 97.25 86 ASP A O 1
ATOM 694 N N . LYS A 1 87 ? 14.669 -7.108 -17.946 1.00 96.75 87 LYS A N 1
ATOM 695 C CA . LYS A 1 87 ? 14.944 -5.665 -17.883 1.00 96.75 87 LYS A CA 1
ATOM 696 C C . LYS A 1 87 ? 14.258 -5.042 -16.669 1.00 96.75 87 LYS A C 1
ATOM 698 O O . LYS A 1 87 ? 14.894 -4.311 -15.913 1.00 96.75 87 LYS A O 1
ATOM 703 N N . VAL A 1 88 ? 12.984 -5.361 -16.438 1.00 96.81 88 VAL A N 1
ATOM 704 C CA . VAL A 1 88 ? 12.228 -4.876 -15.272 1.00 96.81 88 VAL A CA 1
ATOM 705 C C . VAL A 1 88 ? 12.866 -5.367 -13.971 1.00 96.81 88 VAL A C 1
ATOM 707 O O . VAL A 1 88 ? 13.060 -4.580 -13.041 1.00 96.81 88 VAL A O 1
ATOM 710 N N . ARG A 1 89 ? 13.284 -6.638 -13.905 1.00 96.69 89 ARG A N 1
ATOM 711 C CA . ARG A 1 89 ? 14.009 -7.173 -12.743 1.00 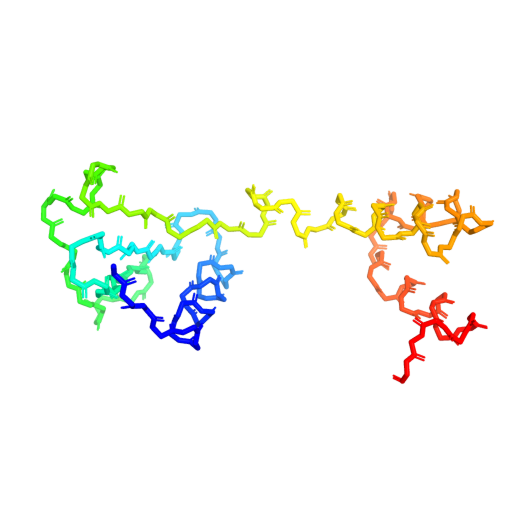96.69 89 ARG A CA 1
ATOM 712 C C . ARG A 1 89 ? 15.305 -6.403 -12.479 1.00 96.69 89 ARG A C 1
ATOM 714 O O . ARG A 1 89 ? 15.597 -6.103 -11.319 1.00 96.69 89 ARG A O 1
ATOM 721 N N . GLU A 1 90 ? 16.060 -6.056 -13.524 1.00 96.88 90 GLU A N 1
ATOM 722 C CA . GLU A 1 90 ? 17.258 -5.217 -13.404 1.00 96.88 90 GLU A CA 1
ATOM 723 C C . GLU A 1 90 ? 16.912 -3.809 -12.891 1.00 96.88 90 GLU A C 1
ATOM 725 O O . GLU A 1 90 ? 17.550 -3.328 -11.950 1.00 96.88 90 GLU A O 1
ATOM 730 N N . ILE A 1 91 ? 15.880 -3.162 -13.440 1.00 97.19 91 ILE A N 1
ATOM 731 C CA . ILE A 1 91 ? 15.428 -1.830 -13.006 1.00 97.19 91 ILE A CA 1
ATOM 732 C C . ILE A 1 91 ? 15.141 -1.823 -11.495 1.00 97.19 91 ILE A C 1
ATOM 734 O O . ILE A 1 91 ? 15.648 -0.961 -10.774 1.00 97.19 91 ILE A O 1
ATOM 738 N N . PHE A 1 92 ? 14.417 -2.825 -10.990 1.00 95.94 92 PHE A N 1
ATOM 739 C CA . PHE A 1 92 ? 14.063 -2.959 -9.569 1.00 95.94 92 PHE A CA 1
ATOM 740 C C . PHE A 1 92 ? 15.182 -3.524 -8.677 1.00 95.94 92 PHE A C 1
ATOM 742 O O . PHE A 1 92 ? 14.947 -3.846 -7.507 1.00 95.94 92 PHE A O 1
ATOM 749 N N . SER A 1 93 ? 16.404 -3.653 -9.198 1.00 94.31 93 SER A N 1
ATOM 750 C CA . SER A 1 93 ? 17.603 -3.957 -8.405 1.00 94.31 93 SER A CA 1
ATOM 751 C C . SER A 1 93 ? 18.372 -2.709 -7.955 1.00 94.31 93 SER A C 1
ATOM 753 O O . SER A 1 93 ? 19.284 -2.828 -7.141 1.00 94.31 93 SER A O 1
ATOM 755 N N . ARG A 1 94 ? 18.024 -1.512 -8.456 1.00 93.38 94 ARG A N 1
ATOM 756 C CA . ARG A 1 94 ? 18.713 -0.251 -8.117 1.00 93.38 94 ARG A CA 1
ATOM 757 C C . ARG A 1 94 ? 17.722 0.847 -7.717 1.00 93.38 94 ARG A C 1
ATOM 759 O O . ARG A 1 94 ? 16.553 0.798 -8.096 1.00 93.38 94 ARG A O 1
ATOM 766 N N . ALA A 1 95 ? 18.212 1.861 -7.003 1.00 92.00 95 ALA A N 1
ATOM 767 C CA . ALA A 1 95 ? 17.441 3.058 -6.663 1.00 92.00 95 ALA A CA 1
ATOM 768 C C . ALA A 1 95 ? 16.880 3.759 -7.918 1.00 92.00 95 ALA A C 1
ATOM 770 O O . ALA A 1 95 ? 17.445 3.648 -9.008 1.00 92.00 95 ALA A O 1
ATOM 771 N N . GLY A 1 96 ? 15.752 4.462 -7.771 1.00 92.81 96 GLY A N 1
ATOM 772 C CA . GLY A 1 96 ? 15.059 5.096 -8.902 1.00 92.81 96 GLY A CA 1
ATOM 773 C C . GLY A 1 96 ? 14.374 4.095 -9.843 1.00 92.81 96 GLY A C 1
ATOM 774 O O . GLY A 1 96 ? 14.246 4.346 -11.040 1.00 92.81 96 GLY A O 1
ATOM 775 N N . ALA A 1 97 ? 13.979 2.925 -9.331 1.00 95.44 97 ALA A N 1
ATOM 776 C CA . ALA A 1 97 ? 13.325 1.881 -10.118 1.00 95.44 97 ALA A CA 1
ATOM 777 C C . ALA A 1 97 ? 12.001 2.346 -10.742 1.00 95.44 97 ALA A C 1
ATOM 779 O O . ALA A 1 97 ? 11.800 2.140 -11.931 1.00 95.44 97 ALA A O 1
ATOM 780 N N . TYR A 1 98 ? 11.141 3.025 -9.975 1.00 93.69 98 TYR A N 1
ATOM 781 C CA . TYR A 1 98 ? 9.820 3.444 -10.453 1.00 93.69 98 TYR A CA 1
ATOM 782 C C . TYR A 1 98 ? 9.881 4.435 -11.623 1.00 93.69 98 TYR A C 1
ATOM 784 O O . TYR A 1 98 ? 9.163 4.246 -12.597 1.00 93.69 98 TYR A O 1
ATOM 792 N N . ALA A 1 99 ? 10.779 5.427 -11.580 1.00 95.31 99 ALA A N 1
ATOM 793 C CA . ALA A 1 99 ? 10.960 6.370 -12.688 1.00 95.31 99 ALA A CA 1
ATOM 794 C C . ALA A 1 99 ? 11.407 5.653 -13.974 1.00 95.31 99 ALA A C 1
ATOM 796 O O . ALA A 1 99 ? 10.753 5.754 -15.001 1.00 95.31 99 ALA A O 1
ATOM 797 N N . ARG A 1 100 ? 12.449 4.818 -13.891 1.00 96.31 100 ARG A N 1
ATOM 798 C CA . ARG A 1 100 ? 12.947 4.058 -15.054 1.00 96.31 100 ARG A CA 1
ATOM 799 C C . ARG A 1 100 ? 11.955 3.016 -15.564 1.00 96.31 100 ARG A C 1
ATOM 801 O O . ARG A 1 100 ? 11.971 2.678 -16.743 1.00 96.31 100 ARG A O 1
ATOM 808 N N . PHE A 1 101 ? 11.135 2.457 -14.675 1.00 95.88 101 PHE A N 1
ATOM 809 C CA . PHE A 1 101 ? 10.065 1.552 -15.070 1.00 95.88 101 PHE A CA 1
ATOM 810 C C . PHE A 1 101 ? 8.983 2.301 -15.842 1.00 95.88 101 PHE A C 1
ATOM 812 O O . PHE A 1 101 ? 8.574 1.822 -16.891 1.00 95.88 101 PHE A O 1
ATOM 819 N N . LYS A 1 102 ? 8.593 3.499 -15.390 1.00 94.06 102 LYS A N 1
ATOM 820 C CA . LYS A 1 102 ? 7.684 4.375 -16.133 1.00 94.06 102 LYS A CA 1
ATOM 821 C C . LYS A 1 102 ? 8.231 4.704 -17.528 1.00 94.06 102 LYS A C 1
ATOM 823 O O . LYS A 1 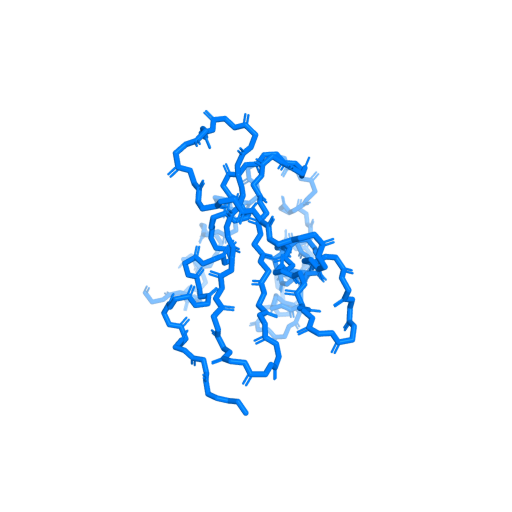102 ? 7.520 4.477 -18.499 1.00 94.06 102 LYS A O 1
ATOM 828 N N . ASP A 1 103 ? 9.499 5.102 -17.637 1.00 95.12 103 ASP A N 1
ATOM 829 C CA . ASP A 1 103 ? 10.138 5.383 -18.936 1.00 95.12 103 ASP A CA 1
ATOM 830 C C . ASP A 1 103 ? 10.082 4.169 -19.885 1.00 95.12 103 ASP A C 1
ATOM 832 O O . ASP A 1 103 ? 9.832 4.299 -21.085 1.00 95.12 103 ASP A O 1
ATOM 836 N N . LEU A 1 104 ? 10.307 2.959 -19.350 1.00 94.56 104 LEU A N 1
ATOM 837 C CA . LEU A 1 104 ? 10.186 1.719 -20.118 1.00 94.56 104 LEU A CA 1
ATOM 838 C C . LEU A 1 104 ? 8.750 1.512 -20.614 1.00 94.56 104 LEU A C 1
ATOM 840 O O . LEU A 1 104 ? 8.563 1.176 -21.782 1.00 94.56 104 LEU A O 1
ATOM 844 N N . LEU A 1 105 ? 7.754 1.693 -19.744 1.00 93.62 105 LEU A N 1
ATOM 845 C CA . LEU A 1 105 ? 6.349 1.530 -20.110 1.00 93.62 105 LEU A CA 1
ATOM 846 C C . LEU A 1 105 ? 5.940 2.506 -21.217 1.00 93.62 105 LEU A C 1
ATOM 848 O O . LEU A 1 105 ? 5.311 2.083 -22.185 1.00 93.62 105 LEU A O 1
ATOM 852 N N . GLU A 1 106 ? 6.345 3.773 -21.113 1.00 93.69 106 GLU A N 1
ATOM 853 C CA . GLU A 1 106 ? 6.072 4.802 -22.124 1.00 93.69 106 GLU A CA 1
ATOM 854 C C . GLU A 1 106 ? 6.701 4.432 -23.474 1.00 93.69 106 GLU A C 1
ATOM 856 O O . GLU A 1 106 ? 6.028 4.444 -24.504 1.00 93.69 106 GLU A O 1
ATOM 861 N N . HIS A 1 107 ? 7.965 3.997 -23.483 1.00 91.69 107 HIS A N 1
ATOM 862 C CA . HIS A 1 107 ? 8.639 3.561 -24.711 1.00 91.69 107 HIS A CA 1
ATOM 863 C C . HIS A 1 107 ? 7.974 2.329 -25.352 1.00 91.69 107 HIS A C 1
ATOM 865 O O . HIS A 1 107 ? 8.045 2.133 -26.567 1.00 91.69 107 HIS A O 1
ATOM 871 N N . ARG A 1 108 ? 7.352 1.462 -24.548 1.00 87.56 108 ARG A N 1
ATOM 872 C CA . ARG A 1 108 ? 6.631 0.275 -25.029 1.00 87.56 108 ARG A CA 1
ATOM 873 C C . ARG A 1 108 ? 5.179 0.560 -25.417 1.00 87.56 108 ARG A C 1
ATOM 875 O O . ARG A 1 108 ? 4.540 -0.345 -25.945 1.00 87.56 108 ARG A O 1
ATOM 882 N N . GLY A 1 109 ? 4.668 1.771 -25.177 1.00 87.75 109 GLY A N 1
ATOM 883 C CA . GLY A 1 109 ? 3.242 2.075 -25.325 1.00 87.75 109 GLY A CA 1
ATOM 884 C C . GLY A 1 109 ? 2.369 1.223 -24.398 1.00 87.75 109 GLY A C 1
ATOM 885 O O . GLY A 1 109 ? 1.272 0.831 -24.774 1.00 87.75 109 GLY A O 1
ATOM 886 N N . ALA A 1 110 ? 2.899 0.862 -23.224 1.00 82.69 110 ALA A N 1
ATOM 887 C CA . ALA A 1 110 ? 2.243 0.016 -22.225 1.00 82.69 110 ALA A CA 1
ATOM 888 C C . ALA A 1 110 ? 1.563 0.829 -21.104 1.00 82.69 110 ALA A C 1
ATOM 890 O O . ALA A 1 110 ? 1.151 0.265 -20.091 1.00 82.69 110 ALA A O 1
ATOM 891 N N . VAL A 1 111 ? 1.492 2.147 -21.279 1.00 80.88 111 VAL A N 1
ATOM 892 C CA . VAL A 1 111 ? 0.764 3.115 -20.454 1.00 80.88 111 VAL A CA 1
ATOM 893 C C . VAL A 1 111 ? 0.060 4.091 -21.396 1.00 80.88 111 VAL A C 1
ATOM 895 O O . VAL A 1 111 ? 0.635 4.441 -22.430 1.00 80.88 111 VAL A O 1
ATOM 898 N N . ASP A 1 112 ? -1.169 4.472 -21.044 1.00 64.44 112 ASP A N 1
ATOM 899 C CA . ASP A 1 112 ? -1.981 5.478 -21.747 1.00 64.44 112 ASP A CA 1
ATOM 900 C C . ASP A 1 112 ? -1.648 6.907 -21.284 1.00 64.44 112 ASP A C 1
ATOM 902 O O . ASP A 1 112 ? -1.380 7.094 -20.070 1.00 64.44 112 ASP A O 1
#

pLDDT: mean 90.78, std 6.43, range [64.44, 97.25]

Sequence (112 aa):
MAVNFSELLDAFEFVNSGGAGENEAYLCKETGKIYWHSEWVDDVEELPDDVEDSERNIAIPDKRELDLSKPLVLAFARHHLPDDFDKVREIFSRAGAYARFKDLLEHRGAVD